Protein AF-A0A3A9H6U6-F1 (afdb_monomer_lite)

pLDDT: mean 91.28, std 10.7, range [55.09, 98.25]

Secondary structure (DSSP, 8-state):
-HHHHHHHHHHHHHHTHHHHHHHHTTTTSHHIIIIIHHHHHHHHHHHTS-SHHHHHHHHHHHHHHHS-HHHHHHHHTTS---PPPGGG-

Radius of gyration: 13.99 Å; chains: 1; bounding box: 30×35×34 Å

Sequence (89 aa):
MKVKVQARNEWAKQRYKLFNEKIDSFKEHKAYSSWLRKYADDAIKWNEMSGYLMIKAADFIKRIEKMPLEYIRDWIEGKNRLEWKTEYQ

Structure (mmCIF, N/CA/C/O backbone):
data_AF-A0A3A9H6U6-F1
#
_entry.id   AF-A0A3A9H6U6-F1
#
loop_
_atom_site.group_PDB
_atom_site.id
_atom_site.type_symbol
_atom_site.label_atom_id
_atom_site.label_alt_id
_atom_site.label_comp_id
_atom_site.label_asym_id
_atom_site.label_entity_id
_atom_site.label_seq_id
_atom_site.pdbx_PDB_ins_code
_atom_site.Cartn_x
_atom_site.Cartn_y
_atom_site.Cartn_z
_atom_site.occupancy
_atom_site.B_iso_or_equiv
_atom_site.auth_seq_id
_atom_site.auth_comp_id
_atom_site.auth_asym_id
_atom_site.auth_atom_id
_atom_site.pdbx_PDB_model_num
ATOM 1 N N . MET A 1 1 ? 18.656 16.005 -22.680 1.00 56.56 1 MET A N 1
ATOM 2 C CA . MET A 1 1 ? 18.404 15.252 -21.424 1.00 56.56 1 MET A CA 1
ATOM 3 C C . MET A 1 1 ? 16.997 15.444 -20.844 1.00 56.56 1 MET A C 1
ATOM 5 O O . MET A 1 1 ? 16.423 14.443 -20.439 1.00 56.56 1 MET A O 1
ATOM 9 N N . LYS A 1 2 ? 16.401 16.652 -20.851 1.00 55.09 2 LYS A N 1
ATOM 10 C CA . LYS A 1 2 ? 15.052 16.916 -20.287 1.00 55.09 2 LYS A CA 1
ATOM 11 C C . LYS A 1 2 ? 13.926 16.008 -20.827 1.00 55.09 2 LYS A C 1
ATOM 13 O O . LYS A 1 2 ? 13.143 15.492 -20.041 1.00 55.09 2 LYS A O 1
ATOM 18 N N . VAL A 1 3 ? 13.914 15.721 -22.133 1.00 62.78 3 VAL A N 1
ATOM 19 C CA . VAL A 1 3 ? 12.879 14.885 -22.785 1.00 62.78 3 VAL A CA 1
ATOM 20 C C . VAL A 1 3 ? 12.856 13.440 -22.258 1.00 62.78 3 VAL A C 1
ATOM 22 O O . VAL A 1 3 ? 11.788 12.880 -22.033 1.00 62.78 3 VAL A O 1
ATOM 25 N N . LYS A 1 4 ? 14.027 12.842 -21.988 1.00 63.34 4 LYS A N 1
ATOM 26 C CA . LYS A 1 4 ? 14.122 11.456 -21.486 1.00 63.34 4 LYS A CA 1
ATOM 27 C C . LYS A 1 4 ? 13.622 11.320 -20.043 1.00 63.34 4 LYS A C 1
ATOM 29 O O . LYS A 1 4 ? 13.026 10.307 -19.697 1.00 63.34 4 LYS A O 1
ATOM 34 N N . VAL A 1 5 ? 13.837 12.344 -19.215 1.00 63.97 5 VAL A N 1
ATOM 35 C CA . VAL A 1 5 ? 13.361 12.375 -17.819 1.00 63.97 5 VAL A CA 1
ATOM 36 C C . VAL A 1 5 ? 11.841 12.541 -17.769 1.00 63.97 5 VAL A C 1
ATOM 38 O O . VAL A 1 5 ? 11.171 11.866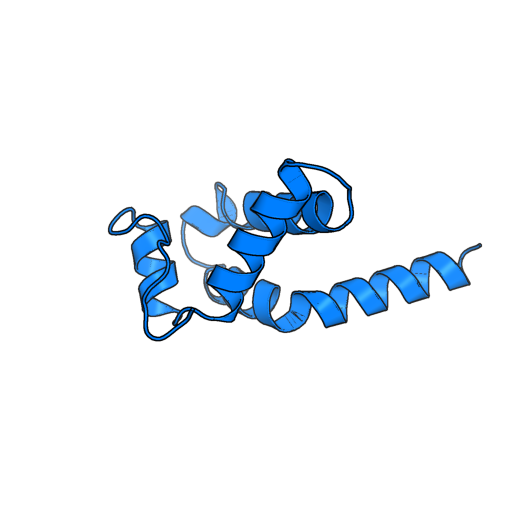 -16.997 1.00 63.97 5 VAL A O 1
ATOM 41 N N . GLN A 1 6 ? 11.284 13.387 -18.635 1.00 63.44 6 GLN A N 1
ATOM 42 C CA . GLN A 1 6 ? 9.843 13.629 -18.694 1.00 63.44 6 GLN A CA 1
ATOM 43 C C . GLN A 1 6 ? 9.072 12.387 -19.171 1.00 63.44 6 GLN A C 1
ATOM 45 O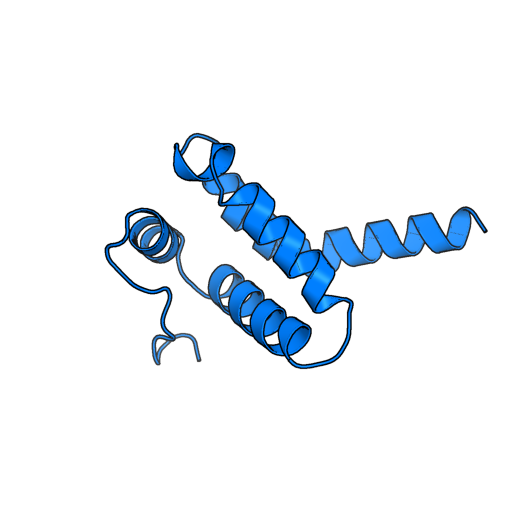 O . GLN A 1 6 ? 8.084 12.011 -18.550 1.00 63.44 6 GLN A O 1
ATOM 50 N N . ALA A 1 7 ? 9.582 11.684 -20.188 1.00 66.50 7 ALA A N 1
ATOM 51 C CA . ALA A 1 7 ? 9.004 10.422 -20.655 1.00 66.50 7 ALA A CA 1
ATOM 52 C C . ALA A 1 7 ? 9.043 9.310 -19.587 1.00 66.50 7 ALA A C 1
ATOM 54 O O . ALA A 1 7 ? 8.067 8.581 -19.424 1.00 66.50 7 ALA A O 1
ATOM 55 N N . ARG A 1 8 ? 10.137 9.207 -18.815 1.00 70.06 8 ARG A N 1
ATOM 56 C CA . ARG A 1 8 ? 10.231 8.270 -17.680 1.00 70.06 8 ARG A CA 1
ATOM 57 C C . ARG A 1 8 ? 9.170 8.562 -16.617 1.00 70.06 8 ARG A C 1
ATOM 59 O O . ARG A 1 8 ? 8.536 7.636 -16.122 1.00 70.06 8 ARG A O 1
ATOM 66 N N . ASN A 1 9 ? 8.979 9.835 -16.273 1.00 73.56 9 ASN A N 1
ATOM 67 C CA . ASN A 1 9 ? 8.019 10.234 -15.245 1.00 73.56 9 ASN A CA 1
ATOM 68 C C . ASN A 1 9 ? 6.576 9.909 -15.658 1.00 73.56 9 ASN A C 1
ATOM 70 O O . ASN A 1 9 ? 5.798 9.445 -14.830 1.00 73.56 9 ASN A O 1
ATOM 74 N N . GLU A 1 10 ? 6.226 10.103 -16.930 1.00 79.44 10 GLU A N 1
ATOM 75 C CA . GLU A 1 10 ? 4.901 9.738 -17.445 1.00 79.44 10 GLU A CA 1
ATOM 76 C C . GLU A 1 10 ? 4.699 8.217 -17.518 1.00 79.44 10 GLU A C 1
ATOM 78 O O . GLU A 1 10 ? 3.637 7.723 -17.140 1.00 79.44 10 GLU A O 1
ATOM 83 N N . TRP A 1 11 ? 5.731 7.454 -17.896 1.00 80.75 11 TRP A N 1
ATOM 84 C CA . TRP A 1 11 ? 5.686 5.990 -17.837 1.00 80.75 11 TRP A CA 1
ATOM 85 C C . TRP A 1 11 ? 5.446 5.479 -16.409 1.00 80.75 11 TRP A C 1
ATOM 87 O O . TRP A 1 11 ? 4.558 4.655 -16.197 1.00 80.75 11 TRP A O 1
ATOM 97 N N . ALA A 1 12 ? 6.183 5.996 -15.421 1.00 77.88 12 ALA A N 1
ATOM 98 C CA . ALA A 1 12 ? 6.031 5.585 -14.025 1.00 77.88 12 ALA A CA 1
ATOM 99 C C . ALA A 1 12 ? 4.635 5.939 -13.483 1.00 77.88 12 ALA A C 1
ATOM 101 O O . ALA A 1 12 ? 3.989 5.109 -12.841 1.00 77.88 12 ALA A O 1
ATOM 102 N N . LYS A 1 13 ? 4.117 7.134 -13.806 1.00 81.31 13 LYS A N 1
ATOM 103 C CA . LYS A 1 13 ? 2.742 7.528 -13.455 1.00 81.31 13 LYS A CA 1
ATOM 104 C C . LYS A 1 13 ? 1.706 6.555 -14.007 1.00 81.31 13 LYS A C 1
ATOM 106 O O . LYS A 1 13 ? 0.798 6.169 -13.279 1.00 81.31 13 LYS A O 1
ATOM 111 N N . GLN A 1 14 ? 1.837 6.149 -15.270 1.00 88.88 14 GLN A N 1
ATOM 112 C CA . GLN A 1 14 ? 0.916 5.185 -15.874 1.00 88.88 14 GLN A CA 1
ATOM 113 C C . GLN A 1 14 ? 1.070 3.791 -15.257 1.00 88.88 14 GLN A C 1
ATOM 115 O O . GLN A 1 14 ? 0.069 3.158 -14.922 1.00 88.88 14 GLN A O 1
ATOM 120 N N . ARG A 1 15 ? 2.309 3.330 -15.048 1.00 90.62 15 ARG A N 1
ATOM 121 C CA . ARG A 1 15 ? 2.614 2.000 -14.503 1.00 90.62 15 ARG A CA 1
ATOM 122 C C . ARG A 1 15 ? 2.038 1.782 -13.107 1.00 90.62 15 ARG A C 1
ATOM 124 O O . ARG A 1 15 ? 1.609 0.668 -12.818 1.00 90.62 15 ARG A O 1
ATOM 131 N N . TYR A 1 16 ? 2.050 2.811 -12.264 1.00 95.44 16 TYR A N 1
ATOM 132 C CA . TYR A 1 16 ? 1.592 2.735 -10.874 1.00 95.44 16 TYR A CA 1
ATOM 133 C C . TYR A 1 16 ? 0.261 3.453 -10.646 1.00 95.44 16 TYR A C 1
ATOM 135 O O . TYR A 1 16 ? -0.065 3.780 -9.507 1.00 95.44 16 TYR A O 1
ATOM 143 N N . LYS A 1 17 ? -0.513 3.718 -11.706 1.00 96.25 17 LYS A N 1
ATOM 144 C CA . LYS A 1 17 ? -1.767 4.472 -11.606 1.00 96.25 17 LYS A CA 1
ATOM 145 C C . LYS A 1 17 ? -2.754 3.811 -10.639 1.00 96.25 17 LYS A C 1
ATOM 147 O O . LYS A 1 17 ? -3.117 4.429 -9.647 1.00 96.25 17 LYS A O 1
ATOM 152 N N . LEU A 1 18 ? -3.114 2.547 -10.882 1.00 96.94 18 LEU A N 1
ATOM 153 C CA . LEU A 1 18 ? -4.065 1.807 -10.040 1.00 96.94 18 LEU A CA 1
ATOM 154 C C . LEU A 1 18 ? -3.555 1.648 -8.602 1.00 96.94 18 LEU A C 1
ATOM 156 O O . LEU A 1 18 ? -4.307 1.813 -7.643 1.00 96.94 18 LEU A O 1
ATOM 160 N N . PHE A 1 19 ? -2.266 1.343 -8.453 1.00 98.00 19 PHE A N 1
ATOM 161 C CA . PHE A 1 19 ? -1.609 1.265 -7.155 1.00 98.00 19 PHE A CA 1
ATOM 162 C C . PHE A 1 19 ? -1.756 2.575 -6.366 1.00 98.00 19 PHE A C 1
ATOM 164 O O . PHE A 1 19 ? -2.224 2.559 -5.229 1.00 98.00 19 PHE A O 1
ATOM 171 N N . ASN A 1 20 ? -1.416 3.712 -6.981 1.00 97.50 20 ASN A N 1
ATOM 172 C CA . ASN A 1 20 ? -1.518 5.019 -6.340 1.00 97.50 20 ASN A CA 1
ATOM 173 C C . ASN A 1 20 ? -2.964 5.408 -6.051 1.00 97.50 20 ASN A C 1
ATOM 175 O O . ASN A 1 20 ? -3.234 5.832 -4.937 1.00 97.50 20 ASN A O 1
ATOM 179 N N . GLU A 1 21 ? -3.896 5.189 -6.981 1.00 98.06 21 GLU A N 1
ATOM 180 C CA . GLU A 1 21 ? -5.325 5.452 -6.760 1.00 98.06 21 GLU A CA 1
ATOM 181 C C . GLU A 1 21 ? -5.852 4.712 -5.524 1.00 98.06 21 GLU A C 1
ATOM 183 O O . GLU A 1 21 ? -6.570 5.287 -4.705 1.00 98.06 21 GLU A O 1
ATOM 188 N N . LYS A 1 22 ? -5.448 3.451 -5.334 1.00 98.19 22 LYS A N 1
ATOM 189 C CA . LYS A 1 22 ? -5.837 2.686 -4.147 1.00 98.19 22 LYS A CA 1
ATOM 190 C C . LYS A 1 22 ? -5.173 3.186 -2.873 1.00 98.19 22 LYS A C 1
ATOM 192 O O . LYS A 1 22 ? -5.862 3.295 -1.864 1.00 98.19 22 LYS A O 1
ATOM 197 N N . ILE A 1 23 ? -3.882 3.510 -2.886 1.00 98.25 23 ILE A N 1
ATOM 198 C CA . ILE A 1 23 ? -3.215 4.085 -1.704 1.00 98.25 23 ILE A CA 1
ATOM 199 C C . ILE A 1 23 ? -3.839 5.441 -1.335 1.00 98.25 23 ILE A C 1
ATOM 201 O O . ILE A 1 23 ? -4.131 5.689 -0.166 1.00 98.25 23 ILE A O 1
ATOM 205 N N . ASP A 1 24 ? -4.119 6.284 -2.327 1.00 97.69 24 ASP A N 1
ATOM 206 C CA . ASP A 1 24 ? -4.675 7.627 -2.149 1.00 97.69 24 ASP A CA 1
ATOM 207 C C . ASP A 1 24 ? -6.152 7.603 -1.728 1.00 97.69 24 ASP A C 1
ATOM 209 O O . ASP A 1 24 ? -6.634 8.559 -1.115 1.00 97.69 24 ASP A O 1
ATOM 213 N N . SER A 1 25 ? -6.861 6.486 -1.938 1.00 98.12 25 SER A N 1
ATOM 214 C CA . SER A 1 25 ? -8.195 6.269 -1.356 1.00 98.12 25 SER A CA 1
ATOM 215 C C . SER A 1 25 ? -8.191 6.307 0.181 1.00 98.12 25 SER A C 1
ATOM 217 O O . SER A 1 25 ? -9.221 6.573 0.801 1.00 98.12 25 SER A O 1
ATOM 219 N N . PHE A 1 26 ? -7.022 6.119 0.805 1.00 97.88 26 PHE A N 1
ATOM 220 C CA . PHE A 1 26 ? -6.828 6.192 2.250 1.00 97.88 26 PHE A CA 1
ATOM 221 C C . PHE A 1 26 ? -6.273 7.535 2.728 1.00 97.88 26 PHE A C 1
ATOM 223 O O . PHE A 1 26 ? -5.875 7.616 3.884 1.00 97.88 26 PHE A O 1
ATOM 230 N N . LYS A 1 27 ? -6.253 8.595 1.906 1.00 97.44 27 LYS A N 1
ATOM 231 C CA . LYS A 1 27 ? -5.635 9.890 2.263 1.00 97.44 27 LYS A CA 1
ATOM 232 C C . LYS A 1 27 ? -6.100 10.502 3.595 1.00 97.44 27 LYS A C 1
ATOM 234 O O . LYS A 1 27 ? -5.311 11.154 4.270 1.00 97.44 27 LYS A O 1
ATOM 239 N N . GLU A 1 28 ? -7.348 10.244 3.989 1.00 97.06 28 GLU A N 1
ATOM 240 C CA . GLU A 1 28 ? -7.938 10.721 5.251 1.00 97.06 28 GLU A CA 1
ATOM 241 C C . GLU A 1 28 ? -7.689 9.765 6.437 1.00 97.06 28 GLU A C 1
ATOM 243 O O . GLU A 1 28 ? -8.003 10.073 7.585 1.00 97.06 28 GLU A O 1
ATOM 248 N N . HIS A 1 29 ? -7.132 8.575 6.192 1.00 96.62 29 HIS A N 1
ATOM 249 C CA . HIS A 1 29 ? -6.809 7.605 7.232 1.00 96.62 29 HIS A CA 1
ATOM 250 C C . HIS A 1 29 ? -5.508 7.993 7.949 1.00 96.62 29 HIS A C 1
ATOM 252 O O . HIS A 1 29 ? -4.509 8.331 7.315 1.00 96.62 29 HIS A O 1
ATOM 258 N N . LYS A 1 30 ? -5.450 7.843 9.280 1.00 96.62 30 LYS A N 1
ATOM 259 C CA . LYS A 1 30 ? -4.262 8.186 10.094 1.00 96.62 30 LYS A CA 1
ATOM 260 C C . LYS A 1 30 ? -2.972 7.496 9.621 1.00 96.62 30 LYS A C 1
ATOM 262 O O . LYS A 1 30 ? -1.878 8.046 9.739 1.00 96.62 30 LYS A O 1
ATOM 267 N N . ALA A 1 31 ? -3.083 6.281 9.090 1.00 96.25 31 ALA A N 1
ATOM 268 C CA . ALA A 1 31 ? -1.943 5.548 8.534 1.00 96.25 31 ALA A CA 1
ATOM 269 C C . ALA A 1 31 ? -1.321 6.233 7.309 1.00 96.25 31 ALA A C 1
ATOM 271 O O . ALA A 1 31 ? -0.112 6.149 7.118 1.00 96.25 31 ALA A O 1
ATOM 272 N N . TYR A 1 32 ? -2.128 6.920 6.495 1.00 97.06 32 TYR A N 1
ATOM 273 C CA . TYR A 1 32 ? -1.671 7.570 5.269 1.00 97.06 32 TYR A CA 1
ATOM 274 C C . TYR A 1 32 ? -0.620 8.635 5.547 1.00 97.06 32 TYR A C 1
ATOM 276 O O . TYR A 1 32 ? 0.475 8.577 4.987 1.00 97.06 32 TYR A O 1
ATOM 284 N N . SER A 1 33 ? -0.925 9.546 6.471 1.00 91.69 33 SER A N 1
ATOM 285 C CA . SER A 1 33 ? -0.012 10.611 6.883 1.00 91.69 33 SER A CA 1
ATOM 286 C C . SER A 1 33 ? 1.144 10.120 7.756 1.00 91.69 33 SER A C 1
ATOM 288 O O . SER A 1 33 ? 2.187 10.768 7.788 1.00 91.69 33 SER A O 1
ATOM 290 N N . SER A 1 34 ? 0.995 8.986 8.450 1.00 96.38 34 SER A N 1
ATOM 291 C CA . SER A 1 34 ? 2.041 8.468 9.343 1.00 96.38 34 SER A CA 1
ATOM 292 C C . SER A 1 34 ? 3.067 7.566 8.658 1.00 96.38 34 SER A C 1
ATOM 294 O O . SER A 1 34 ? 4.254 7.690 8.953 1.00 96.38 34 SER A O 1
ATOM 296 N N . TRP A 1 35 ? 2.659 6.656 7.769 1.00 97.62 35 TRP A N 1
ATOM 297 C CA . TRP A 1 35 ? 3.598 5.702 7.162 1.00 97.62 35 TRP A CA 1
ATOM 298 C C . TRP A 1 35 ? 3.214 5.199 5.767 1.00 97.62 35 TRP A C 1
ATOM 300 O O . TRP A 1 35 ? 4.108 4.950 4.960 1.00 97.62 35 TRP A O 1
ATOM 310 N N . LEU A 1 36 ? 1.926 5.049 5.453 1.00 97.62 36 LEU A N 1
ATOM 311 C CA . LEU A 1 36 ? 1.474 4.305 4.273 1.00 97.62 36 LEU A CA 1
ATOM 312 C C . LEU A 1 36 ? 1.895 4.965 2.956 1.00 97.62 36 LEU A C 1
ATOM 314 O O . LEU A 1 36 ? 2.399 4.267 2.077 1.00 97.62 36 LEU A O 1
ATOM 318 N N . ARG A 1 37 ? 1.755 6.291 2.819 1.00 97.75 37 ARG A N 1
ATOM 319 C CA . ARG A 1 37 ? 2.148 6.974 1.575 1.00 97.75 37 ARG A CA 1
ATOM 320 C C . ARG A 1 37 ? 3.651 6.862 1.325 1.00 97.75 37 ARG A C 1
ATOM 322 O O . ARG A 1 37 ? 4.063 6.481 0.234 1.00 97.75 37 ARG A O 1
ATOM 329 N N . LYS A 1 38 ? 4.461 7.085 2.366 1.00 97.50 38 LYS A N 1
ATOM 330 C CA . LYS A 1 38 ? 5.921 6.922 2.304 1.00 97.50 38 LYS A CA 1
ATOM 331 C C . LYS A 1 38 ? 6.313 5.486 1.950 1.00 97.50 38 LYS A C 1
ATOM 333 O O . LYS A 1 38 ? 7.168 5.279 1.099 1.00 97.50 38 LYS A O 1
ATOM 338 N N . TYR A 1 39 ? 5.666 4.501 2.569 1.00 97.25 39 TYR A N 1
ATOM 339 C CA . TYR A 1 39 ? 5.912 3.088 2.290 1.00 97.25 39 TYR A CA 1
ATOM 340 C C . TYR A 1 39 ? 5.591 2.721 0.832 1.00 97.25 39 TYR A C 1
ATOM 342 O O . TYR A 1 39 ? 6.345 1.990 0.190 1.00 97.25 39 TYR A O 1
ATOM 350 N N . ALA A 1 40 ? 4.504 3.267 0.287 1.00 97.38 40 ALA A N 1
ATOM 351 C CA . ALA A 1 40 ? 4.127 3.086 -1.109 1.00 97.38 40 ALA A CA 1
ATOM 352 C C . ALA A 1 40 ? 5.117 3.751 -2.084 1.00 97.38 40 ALA A C 1
ATOM 354 O O . ALA A 1 40 ? 5.460 3.159 -3.109 1.00 97.38 40 ALA A O 1
ATOM 355 N N . ASP A 1 41 ? 5.631 4.934 -1.748 1.00 96.00 41 ASP A N 1
ATOM 356 C CA . ASP A 1 41 ? 6.639 5.629 -2.558 1.00 96.00 41 ASP A CA 1
ATOM 357 C C . ASP A 1 41 ? 7.982 4.883 -2.548 1.00 96.00 41 ASP A C 1
ATOM 359 O O . ASP A 1 41 ? 8.622 4.719 -3.592 1.00 96.00 41 ASP A O 1
ATOM 363 N N . ASP A 1 42 ? 8.380 4.357 -1.385 1.00 96.25 42 ASP A N 1
ATOM 364 C CA . ASP A 1 42 ? 9.558 3.503 -1.256 1.00 96.25 42 ASP A CA 1
ATOM 365 C C . ASP A 1 42 ? 9.401 2.235 -2.105 1.00 96.25 42 ASP A C 1
ATOM 367 O O . ASP A 1 42 ? 10.324 1.870 -2.832 1.00 96.25 42 ASP A O 1
ATOM 371 N N . ALA A 1 43 ? 8.234 1.583 -2.087 1.00 96.62 43 ALA A N 1
ATOM 372 C CA . ALA A 1 43 ? 7.971 0.422 -2.933 1.00 96.62 43 ALA A CA 1
ATOM 373 C C . ALA A 1 43 ? 8.123 0.741 -4.430 1.00 96.62 43 ALA A C 1
ATOM 375 O O . ALA A 1 43 ? 8.801 0.000 -5.138 1.00 96.62 43 ALA A O 1
ATOM 376 N N . ILE A 1 44 ? 7.584 1.862 -4.918 1.00 95.31 44 ILE A N 1
ATOM 377 C CA . ILE A 1 44 ? 7.782 2.284 -6.316 1.00 95.31 44 ILE A CA 1
ATOM 378 C C . ILE A 1 44 ? 9.276 2.416 -6.635 1.00 95.31 44 ILE A C 1
ATOM 380 O O . ILE A 1 44 ? 9.755 1.865 -7.628 1.00 95.31 44 ILE A O 1
ATOM 384 N N . LYS A 1 45 ? 10.030 3.086 -5.759 1.00 93.31 45 LYS A N 1
ATOM 385 C CA . LYS A 1 45 ? 11.475 3.268 -5.922 1.00 93.31 45 LYS A CA 1
ATOM 386 C C . LYS A 1 45 ? 12.221 1.930 -5.958 1.00 93.31 45 LYS A C 1
ATOM 388 O O . LYS A 1 45 ? 13.073 1.734 -6.822 1.00 93.31 45 LYS A O 1
ATOM 393 N N . TRP A 1 46 ? 11.920 1.012 -5.038 1.00 94.62 46 TRP A N 1
ATOM 394 C CA . TRP A 1 46 ? 12.559 -0.306 -4.982 1.00 94.62 46 TRP A CA 1
ATOM 395 C C . TRP A 1 46 ? 12.190 -1.189 -6.176 1.00 94.62 46 TRP A C 1
ATOM 397 O O . TRP A 1 46 ? 13.047 -1.929 -6.656 1.00 94.62 46 TRP A O 1
ATOM 407 N N . ASN A 1 47 ? 10.964 -1.081 -6.691 1.00 93.50 47 ASN A N 1
ATOM 408 C CA . ASN A 1 47 ? 10.511 -1.832 -7.861 1.00 93.50 47 ASN A CA 1
ATOM 409 C C . ASN A 1 47 ? 11.227 -1.419 -9.160 1.00 93.50 47 ASN A C 1
ATOM 411 O O . ASN A 1 47 ? 11.320 -2.215 -10.087 1.00 93.50 47 ASN A O 1
ATOM 415 N N . GLU A 1 48 ? 11.755 -0.194 -9.234 1.00 88.69 48 GLU A N 1
ATOM 416 C CA . GLU A 1 48 ? 12.577 0.272 -10.363 1.00 88.69 48 GLU A CA 1
ATOM 417 C C . GLU A 1 48 ? 14.065 -0.104 -10.239 1.00 88.69 48 GLU A C 1
ATOM 419 O O . GLU A 1 48 ? 14.857 0.196 -11.135 1.00 88.69 48 GLU A O 1
ATOM 424 N N . MET A 1 49 ? 14.465 -0.732 -9.131 1.00 89.69 49 MET A N 1
ATOM 425 C CA . MET A 1 49 ? 15.831 -1.209 -8.903 1.00 89.69 49 MET A CA 1
ATOM 426 C C . MET A 1 49 ? 15.936 -2.722 -9.134 1.00 89.69 49 MET A C 1
ATOM 428 O O . MET A 1 49 ? 15.050 -3.339 -9.710 1.00 89.69 49 MET A O 1
ATOM 432 N N . SER A 1 50 ? 17.047 -3.335 -8.726 1.00 86.06 50 SER A N 1
ATOM 433 C CA . SER A 1 50 ? 17.308 -4.766 -8.892 1.00 86.06 50 SER A CA 1
ATOM 434 C C . SER A 1 50 ? 17.484 -5.481 -7.552 1.00 86.06 50 SER A C 1
ATOM 436 O O . SER A 1 50 ? 17.869 -4.879 -6.549 1.00 86.06 50 SER A O 1
ATOM 438 N N . GLY A 1 51 ? 17.284 -6.800 -7.552 1.00 91.19 51 GLY A N 1
ATOM 439 C CA . GLY A 1 51 ? 17.565 -7.666 -6.407 1.00 91.19 51 GLY A CA 1
ATOM 440 C C . GLY A 1 51 ? 16.370 -7.870 -5.475 1.00 91.19 51 GLY A C 1
ATOM 441 O O . GLY A 1 51 ? 15.216 -7.660 -5.840 1.00 91.19 51 GLY A O 1
ATOM 442 N N . TYR A 1 52 ? 16.644 -8.320 -4.253 1.00 91.44 52 TYR A N 1
ATOM 443 C CA . TYR A 1 52 ? 15.612 -8.783 -3.320 1.00 91.44 52 TYR A CA 1
ATOM 444 C C . TYR A 1 52 ? 14.541 -7.729 -2.989 1.00 91.44 52 TYR A C 1
ATOM 446 O O . TYR A 1 52 ? 13.356 -8.051 -2.889 1.00 91.44 52 TYR A O 1
ATOM 454 N N . LEU A 1 53 ? 14.943 -6.462 -2.854 1.00 92.31 53 LEU A N 1
ATOM 455 C CA . LEU A 1 53 ? 14.017 -5.369 -2.546 1.00 92.31 53 LEU A CA 1
ATOM 456 C C . LEU A 1 53 ? 13.051 -5.083 -3.703 1.00 92.31 53 LEU A C 1
ATOM 458 O O . LEU A 1 53 ? 11.886 -4.796 -3.445 1.00 92.31 53 LEU A O 1
ATOM 462 N N . MET A 1 54 ? 13.493 -5.253 -4.953 1.00 95.62 54 MET A N 1
ATOM 463 C CA . MET A 1 54 ? 12.624 -5.158 -6.129 1.00 95.62 54 MET A CA 1
ATOM 464 C C . MET A 1 54 ? 11.544 -6.243 -6.102 1.00 95.62 54 MET A C 1
ATOM 466 O O . MET A 1 54 ? 10.374 -5.938 -6.298 1.00 95.62 54 MET A O 1
ATOM 470 N N . ILE A 1 55 ? 11.903 -7.494 -5.788 1.00 94.69 55 ILE A N 1
ATOM 471 C CA . ILE A 1 55 ? 10.940 -8.610 -5.719 1.00 94.69 55 ILE A CA 1
ATOM 472 C C . ILE A 1 55 ? 9.867 -8.334 -4.659 1.00 94.69 55 ILE A C 1
ATOM 474 O O . ILE A 1 55 ? 8.676 -8.504 -4.917 1.00 94.69 55 ILE A O 1
ATOM 478 N N . LYS A 1 56 ? 10.277 -7.867 -3.475 1.00 95.00 56 LYS A N 1
ATOM 479 C CA . LYS A 1 56 ? 9.345 -7.505 -2.398 1.00 95.00 56 LYS A CA 1
ATOM 480 C C . LYS A 1 56 ? 8.428 -6.348 -2.778 1.00 95.00 56 LYS A C 1
ATOM 482 O O . LYS A 1 56 ? 7.234 -6.401 -2.499 1.00 95.00 56 LYS A O 1
ATOM 487 N N . ALA A 1 57 ? 8.980 -5.318 -3.409 1.00 96.62 57 ALA A N 1
ATOM 488 C CA . ALA A 1 57 ? 8.204 -4.178 -3.861 1.00 96.62 57 ALA A CA 1
ATOM 489 C C . ALA A 1 57 ? 7.189 -4.565 -4.944 1.00 96.62 57 ALA A C 1
ATOM 491 O O . ALA A 1 57 ? 6.030 -4.164 -4.860 1.00 96.62 57 ALA A O 1
ATOM 492 N N . ALA A 1 58 ? 7.595 -5.401 -5.903 1.00 96.06 58 ALA A N 1
ATOM 493 C CA . ALA A 1 58 ? 6.717 -5.931 -6.938 1.00 96.06 58 ALA A CA 1
ATOM 494 C C . ALA A 1 58 ? 5.544 -6.728 -6.342 1.00 96.06 58 ALA A C 1
ATOM 496 O O . ALA A 1 58 ? 4.399 -6.525 -6.746 1.00 96.06 58 ALA A O 1
ATOM 497 N N . ASP A 1 59 ? 5.814 -7.602 -5.363 1.00 96.62 59 ASP A N 1
ATOM 498 C CA . ASP A 1 59 ? 4.780 -8.381 -4.667 1.00 96.62 59 ASP A CA 1
ATOM 499 C C . ASP A 1 59 ? 3.801 -7.467 -3.915 1.00 96.62 59 ASP A C 1
ATOM 501 O O . ASP A 1 59 ? 2.588 -7.597 -4.076 1.00 96.62 59 ASP A O 1
ATOM 505 N N . PHE A 1 60 ? 4.311 -6.483 -3.167 1.00 97.50 60 PHE A N 1
ATOM 506 C CA . PHE A 1 60 ? 3.478 -5.508 -2.462 1.00 97.50 60 PHE A CA 1
ATOM 507 C C . PHE A 1 60 ? 2.582 -4.699 -3.412 1.00 97.50 60 PHE A C 1
ATOM 509 O O . PHE A 1 60 ? 1.372 -4.618 -3.195 1.00 97.50 60 PHE A O 1
ATOM 516 N N . ILE A 1 61 ? 3.149 -4.152 -4.491 1.00 97.56 61 ILE A N 1
ATOM 517 C CA . ILE A 1 61 ? 2.398 -3.383 -5.494 1.00 97.56 61 ILE A CA 1
ATOM 518 C C . ILE A 1 61 ? 1.286 -4.246 -6.093 1.00 97.56 61 ILE A C 1
ATOM 520 O O . ILE A 1 61 ? 0.131 -3.821 -6.131 1.00 97.56 61 ILE A O 1
ATOM 524 N N . LYS A 1 62 ? 1.603 -5.489 -6.478 1.00 96.94 62 LYS A N 1
ATOM 525 C CA . LYS A 1 62 ? 0.629 -6.419 -7.063 1.00 96.94 62 LYS A CA 1
ATOM 526 C C . LYS A 1 62 ? -0.508 -6.744 -6.088 1.00 96.94 62 LYS A C 1
ATOM 528 O O . LYS A 1 62 ? -1.657 -6.849 -6.515 1.00 96.94 62 LYS A O 1
ATOM 533 N N . ARG A 1 63 ? -0.222 -6.891 -4.788 1.00 97.50 63 ARG A N 1
ATOM 534 C CA . ARG A 1 63 ? -1.257 -7.112 -3.761 1.00 97.50 63 ARG A CA 1
ATOM 535 C C . ARG A 1 63 ? -2.205 -5.930 -3.669 1.00 97.50 63 ARG A C 1
ATOM 537 O O . ARG A 1 63 ? -3.411 -6.130 -3.723 1.00 97.50 63 ARG A O 1
ATOM 544 N N . ILE A 1 64 ? -1.683 -4.710 -3.582 1.00 98.06 64 ILE A N 1
ATOM 545 C CA . ILE A 1 64 ? -2.524 -3.510 -3.537 1.00 98.06 64 ILE A CA 1
ATOM 546 C C . ILE A 1 64 ? -3.372 -3.408 -4.812 1.00 98.06 64 ILE A C 1
ATOM 548 O O . ILE A 1 64 ? -4.584 -3.220 -4.729 1.00 98.06 64 ILE A O 1
ATOM 552 N N . GLU A 1 65 ? -2.789 -3.623 -5.993 1.00 97.25 65 GLU A N 1
ATOM 553 C CA . GLU A 1 65 ? -3.519 -3.587 -7.269 1.00 97.25 65 GLU A CA 1
ATOM 554 C C . GLU A 1 65 ? -4.634 -4.642 -7.355 1.00 97.25 65 GLU A C 1
ATOM 556 O O . GLU A 1 65 ? -5.721 -4.331 -7.846 1.00 97.25 65 GLU A O 1
ATOM 561 N N . LYS A 1 66 ? -4.426 -5.856 -6.830 1.00 96.88 66 LYS A N 1
ATOM 562 C CA . LYS A 1 66 ? -5.409 -6.948 -6.919 1.00 96.88 66 LYS A CA 1
ATOM 563 C C . LYS A 1 66 ? -6.453 -6.977 -5.795 1.00 96.88 66 LYS A C 1
ATOM 565 O O . LYS A 1 66 ? -7.588 -7.357 -6.050 1.00 96.88 66 LYS A O 1
ATOM 570 N N . MET A 1 67 ? -6.100 -6.581 -4.574 1.00 97.00 67 MET A N 1
ATOM 571 C CA . MET A 1 67 ? -6.974 -6.735 -3.401 1.00 97.00 67 MET A CA 1
ATOM 572 C C . MET A 1 67 ? -8.084 -5.672 -3.337 1.00 97.00 67 MET A C 1
ATOM 574 O O . MET A 1 67 ? -7.854 -4.530 -3.745 1.00 97.00 67 MET A O 1
ATOM 578 N N . PRO A 1 68 ? -9.275 -5.990 -2.798 1.00 97.06 68 PRO A N 1
ATOM 579 C CA . PRO A 1 68 ? -10.328 -4.998 -2.579 1.00 97.06 68 PRO A CA 1
ATOM 580 C C . PRO A 1 68 ? -9.921 -3.971 -1.509 1.00 97.06 68 PRO A C 1
ATOM 582 O O . PRO A 1 68 ? -9.091 -4.256 -0.640 1.00 97.06 68 PRO A O 1
ATOM 585 N N . LEU A 1 69 ? -10.511 -2.771 -1.564 1.00 97.88 69 LEU A N 1
ATOM 586 C CA . LEU A 1 69 ? -10.169 -1.667 -0.656 1.00 97.88 69 LEU A CA 1
ATOM 587 C C . LEU A 1 69 ? -10.431 -2.027 0.808 1.00 97.88 69 LEU A C 1
ATOM 589 O O . LEU A 1 69 ? -9.655 -1.652 1.680 1.00 97.88 69 LEU A O 1
ATOM 593 N N . GLU A 1 70 ? -11.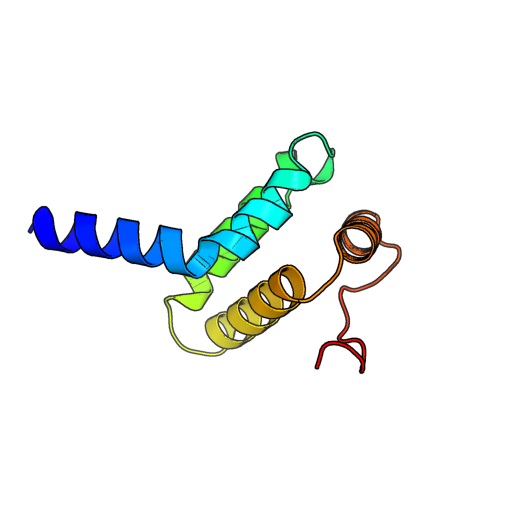476 -2.798 1.083 1.00 97.50 70 GLU A N 1
ATOM 594 C CA . GLU A 1 70 ? -11.824 -3.267 2.422 1.00 97.50 70 GLU A CA 1
ATOM 595 C C . GLU A 1 70 ? -10.711 -4.144 3.007 1.00 97.50 70 GLU A C 1
ATOM 597 O O . GLU A 1 70 ? -10.329 -3.978 4.161 1.00 97.50 70 GLU A O 1
ATOM 602 N N . TYR A 1 71 ? -10.109 -5.016 2.196 1.00 97.94 71 TYR A N 1
ATOM 603 C CA . TYR A 1 71 ? -9.015 -5.872 2.657 1.00 97.94 71 TYR A CA 1
ATOM 604 C C . TYR A 1 71 ? -7.723 -5.082 2.903 1.00 97.94 71 TYR A C 1
ATOM 606 O O . TYR A 1 71 ? -6.993 -5.360 3.856 1.00 97.94 71 TYR A O 1
ATOM 614 N N . ILE A 1 72 ? -7.458 -4.065 2.076 1.00 97.94 72 ILE A N 1
ATOM 615 C CA . ILE A 1 72 ? -6.339 -3.136 2.276 1.00 97.94 72 ILE A CA 1
ATOM 616 C C . ILE A 1 72 ? -6.569 -2.295 3.541 1.00 97.94 72 ILE A C 1
ATOM 618 O O . ILE A 1 72 ? -5.634 -2.083 4.308 1.00 97.94 72 ILE A O 1
ATOM 622 N N . ARG A 1 73 ? -7.809 -1.867 3.809 1.00 98.12 73 ARG A N 1
ATOM 623 C CA . ARG A 1 73 ? -8.178 -1.187 5.058 1.00 98.12 73 ARG A CA 1
ATOM 624 C C . ARG A 1 73 ? -7.892 -2.068 6.268 1.00 98.12 73 ARG A C 1
ATOM 626 O O . ARG A 1 73 ? -7.225 -1.623 7.195 1.00 98.12 73 ARG A O 1
ATOM 633 N N . ASP A 1 74 ? -8.334 -3.321 6.229 1.00 98.06 74 ASP A N 1
ATOM 634 C CA . ASP A 1 74 ? -8.094 -4.278 7.306 1.00 98.06 74 ASP A CA 1
ATOM 635 C C . ASP A 1 74 ? -6.594 -4.517 7.542 1.00 98.06 74 ASP A C 1
ATOM 637 O O . ASP A 1 74 ? -6.162 -4.624 8.689 1.00 98.06 74 ASP A O 1
ATOM 641 N N . TRP A 1 75 ? -5.777 -4.541 6.485 1.00 97.81 75 TRP A N 1
ATOM 642 C CA . TRP A 1 75 ? -4.318 -4.597 6.611 1.00 97.81 75 TRP A CA 1
ATOM 643 C C . TRP A 1 75 ? -3.763 -3.368 7.339 1.00 97.81 75 TRP A C 1
ATOM 645 O O . TRP A 1 75 ? -2.988 -3.497 8.287 1.00 97.81 75 TRP A O 1
ATOM 655 N N . ILE A 1 76 ? -4.179 -2.172 6.917 1.00 97.38 76 ILE A N 1
ATOM 656 C CA . ILE A 1 76 ? -3.747 -0.899 7.503 1.00 97.38 76 ILE A CA 1
ATOM 657 C C . ILE A 1 76 ? -4.130 -0.811 8.993 1.00 97.38 76 ILE A C 1
ATOM 659 O O . ILE A 1 76 ? -3.390 -0.235 9.791 1.00 97.38 76 ILE A O 1
ATOM 663 N N . GLU A 1 77 ? -5.271 -1.390 9.366 1.00 96.94 77 GLU A N 1
ATOM 664 C CA . GLU A 1 77 ? -5.777 -1.471 10.741 1.00 96.94 77 GLU A CA 1
ATOM 665 C C . GLU A 1 77 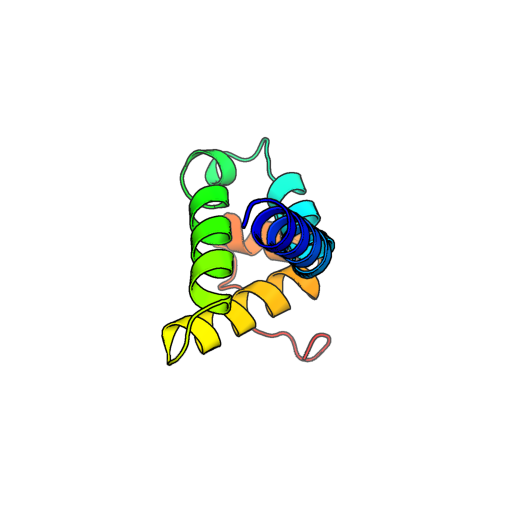? -5.184 -2.651 11.539 1.00 96.94 77 GLU A C 1
ATOM 667 O O . GLU A 1 77 ? -5.505 -2.827 12.713 1.00 96.94 77 GLU A O 1
ATOM 672 N N . GLY A 1 78 ? -4.305 -3.454 10.931 1.00 96.69 78 GLY A N 1
ATOM 673 C CA . GLY A 1 78 ? -3.617 -4.570 11.585 1.00 96.69 78 GLY A CA 1
ATOM 674 C C . GLY A 1 78 ? -4.466 -5.831 11.775 1.00 96.69 78 GLY A C 1
ATOM 675 O O . GLY A 1 78 ? -4.078 -6.719 12.532 1.00 96.69 78 GLY A O 1
ATOM 676 N N . LYS A 1 79 ? -5.611 -5.936 11.094 1.00 97.94 79 LYS A N 1
ATOM 677 C CA . LYS A 1 79 ? -6.513 -7.099 11.147 1.00 97.94 79 LYS A CA 1
ATOM 678 C C . LYS A 1 79 ? -6.069 -8.245 10.237 1.00 97.94 79 LYS A C 1
ATOM 680 O O . LYS A 1 79 ? -6.478 -9.383 10.446 1.00 97.94 79 LYS A O 1
ATOM 685 N N . ASN A 1 80 ? -5.237 -7.962 9.236 1.00 97.12 80 ASN A N 1
ATOM 686 C CA . ASN A 1 80 ? -4.592 -8.968 8.393 1.00 97.12 80 ASN A CA 1
ATOM 687 C C . ASN A 1 80 ? -3.144 -8.554 8.062 1.00 97.12 80 ASN A C 1
ATOM 689 O O . ASN A 1 80 ? -2.686 -7.484 8.469 1.00 97.12 80 ASN A O 1
ATOM 693 N N . ARG A 1 81 ? -2.398 -9.407 7.350 1.00 96.06 81 ARG A N 1
ATOM 694 C CA . ARG A 1 81 ? -0.984 -9.176 7.002 1.00 96.06 81 ARG A CA 1
ATOM 695 C C . ARG A 1 81 ? -0.777 -8.911 5.511 1.00 96.06 81 ARG A C 1
ATOM 697 O O . ARG A 1 81 ? 0.345 -9.044 5.023 1.00 96.06 81 ARG A O 1
ATOM 704 N N . LEU A 1 82 ? -1.840 -8.536 4.800 1.00 95.75 82 LEU A N 1
ATOM 705 C CA . LEU A 1 82 ? -1.874 -8.402 3.346 1.00 95.75 82 LEU A CA 1
ATOM 706 C C . LEU A 1 82 ? -1.446 -9.695 2.628 1.00 95.75 82 LEU A C 1
ATOM 708 O O . LEU A 1 82 ? -0.811 -9.647 1.576 1.00 95.75 82 LEU A O 1
ATOM 712 N N . GLU A 1 83 ? -1.741 -1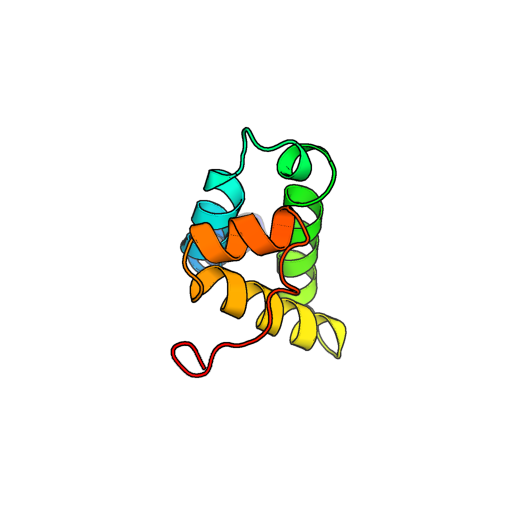0.866 3.192 1.00 95.94 83 GLU A N 1
ATOM 713 C CA . GLU A 1 83 ? -1.426 -12.160 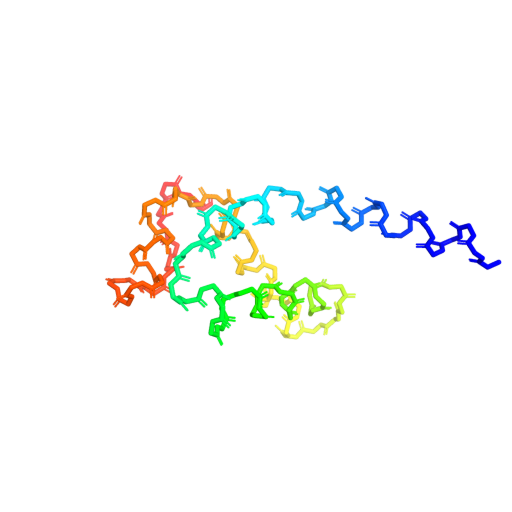2.586 1.00 95.94 83 GLU A CA 1
ATOM 714 C C . GLU A 1 83 ? -2.180 -12.407 1.263 1.00 95.94 83 GLU A C 1
ATOM 716 O O . GLU A 1 83 ? -3.141 -11.724 0.917 1.00 95.94 83 GLU A O 1
ATOM 721 N N . TRP A 1 84 ? -1.685 -13.346 0.441 1.00 94.31 84 TRP A N 1
ATOM 722 C CA . TRP A 1 84 ? -2.333 -13.639 -0.841 1.00 94.31 84 TRP A CA 1
ATOM 723 C C . TRP A 1 84 ? -3.580 -14.455 -0.529 1.00 94.31 84 TRP A C 1
ATOM 725 O O . TRP A 1 84 ? -3.485 -15.474 0.150 1.00 94.31 84 TRP A O 1
ATOM 735 N N . LYS A 1 85 ? -4.724 -14.039 -1.064 1.00 90.12 85 LYS A N 1
ATOM 736 C CA . LYS A 1 85 ? -5.918 -14.877 -1.098 1.00 90.12 85 LYS A CA 1
ATOM 737 C C . LYS A 1 85 ? -5.939 -15.630 -2.413 1.00 90.12 85 LYS A C 1
ATOM 739 O O . LYS A 1 85 ? -5.611 -15.048 -3.446 1.00 90.12 85 LYS A O 1
ATOM 744 N N . THR A 1 86 ? -6.346 -16.892 -2.371 1.00 85.81 86 THR A N 1
ATOM 745 C CA . THR A 1 86 ? -6.379 -17.798 -3.529 1.00 85.81 86 THR A CA 1
ATOM 746 C C . THR A 1 86 ? -7.148 -17.214 -4.714 1.00 85.81 86 THR A C 1
ATOM 748 O O . THR A 1 86 ? -6.727 -17.356 -5.854 1.00 85.81 86 THR A O 1
ATOM 751 N N . GLU A 1 87 ? -8.217 -16.469 -4.438 1.00 86.81 87 GLU A N 1
ATOM 752 C CA . GLU A 1 87 ? -9.042 -15.764 -5.429 1.00 86.81 87 GLU A CA 1
ATOM 753 C C . GLU A 1 87 ? -8.320 -14.624 -6.180 1.00 86.81 87 GLU A C 1
ATOM 755 O O . GLU A 1 87 ? -8.791 -14.179 -7.223 1.00 86.81 87 GLU A O 1
ATOM 760 N N . TYR A 1 88 ? -7.160 -14.172 -5.687 1.00 81.69 88 TYR A N 1
ATOM 761 C CA . TYR A 1 88 ? -6.377 -13.073 -6.261 1.00 81.69 88 TYR A CA 1
ATOM 762 C C . TYR A 1 88 ? -4.942 -13.471 -6.642 1.00 81.69 88 TYR A C 1
ATOM 764 O O . TYR A 1 88 ? -4.145 -12.590 -6.978 1.00 81.69 88 TYR A O 1
ATOM 772 N N . GLN A 1 89 ? -4.572 -14.756 -6.608 1.00 69.88 89 GLN A N 1
ATOM 773 C CA . GLN A 1 89 ? -3.224 -15.196 -7.008 1.00 69.88 89 GLN A CA 1
ATOM 774 C C . GLN A 1 89 ? -2.994 -15.040 -8.519 1.00 69.88 89 GLN A C 1
ATOM 776 O O . GLN A 1 89 ? -3.927 -15.279 -9.308 1.00 69.88 89 GLN A O 1
#

Foldseek 3Di:
DVVVVVVVVVVLCVVLVLLVVLLVVCVVPPLSVVPSVVVLVVLSVQCPDDDDSVVVSVVVSLLSNQDDSVVVVCCSVVVDVSDDDPVRD